Protein AF-V4Y5F9-F1 (afdb_monomer)

Structure (mmCIF, N/CA/C/O backbone):
data_AF-V4Y5F9-F1
#
_entry.id   AF-V4Y5F9-F1
#
loop_
_atom_site.group_PDB
_atom_site.id
_atom_site.type_symbol
_atom_site.label_atom_id
_atom_site.label_alt_id
_atom_site.label_comp_id
_atom_site.label_asym_id
_atom_site.label_entity_id
_atom_site.label_seq_id
_atom_site.pdbx_PDB_ins_code
_atom_site.Cartn_x
_atom_site.Cartn_y
_atom_site.Cartn_z
_atom_site.occupancy
_atom_site.B_iso_or_equiv
_atom_site.auth_seq_id
_atom_site.auth_comp_id
_atom_site.auth_asym_id
_atom_site.auth_atom_id
_atom_site.pdbx_PDB_model_num
ATOM 1 N N . MET A 1 1 ? 36.983 2.692 -47.639 1.00 48.62 1 MET A N 1
ATOM 2 C CA . MET A 1 1 ? 36.973 3.213 -46.251 1.00 48.62 1 MET A CA 1
ATOM 3 C C . MET A 1 1 ? 35.547 3.632 -45.891 1.00 48.62 1 MET A C 1
ATOM 5 O O . MET A 1 1 ? 35.150 4.735 -46.235 1.00 48.62 1 MET A O 1
ATOM 9 N N . LEU A 1 2 ? 34.767 2.755 -45.250 1.00 53.19 2 LEU A N 1
ATOM 10 C CA . LEU A 1 2 ? 33.417 3.045 -44.738 1.00 53.19 2 LEU A CA 1
ATOM 11 C C . LEU A 1 2 ? 33.533 3.454 -43.258 1.00 53.19 2 LEU A C 1
ATOM 13 O O . LEU A 1 2 ? 33.740 2.609 -42.396 1.00 53.19 2 LEU A O 1
ATOM 17 N N . LYS A 1 3 ? 33.490 4.761 -42.960 1.00 61.16 3 LYS A N 1
ATOM 18 C CA . LYS A 1 3 ? 33.572 5.313 -41.585 1.00 61.16 3 LYS A CA 1
ATOM 19 C C . LYS A 1 3 ? 32.200 5.659 -40.976 1.00 61.16 3 LYS A C 1
ATOM 21 O O . LYS A 1 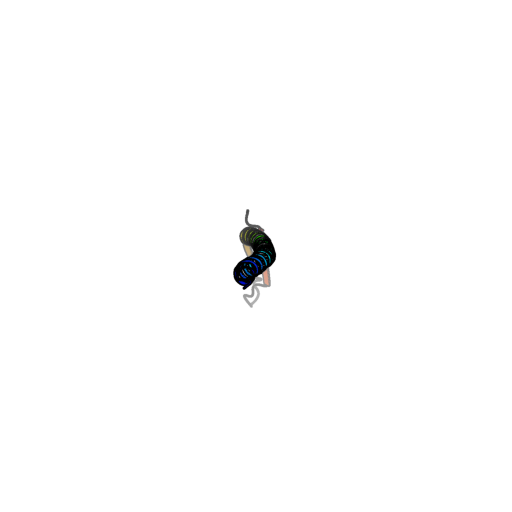3 ? 32.135 6.203 -39.878 1.00 61.16 3 LYS A O 1
ATOM 26 N N . THR A 1 4 ? 31.106 5.355 -41.672 1.00 65.44 4 THR A N 1
ATOM 27 C CA . THR A 1 4 ? 29.727 5.677 -41.264 1.00 65.44 4 THR A CA 1
ATOM 28 C C . THR A 1 4 ? 29.079 4.626 -40.358 1.00 65.44 4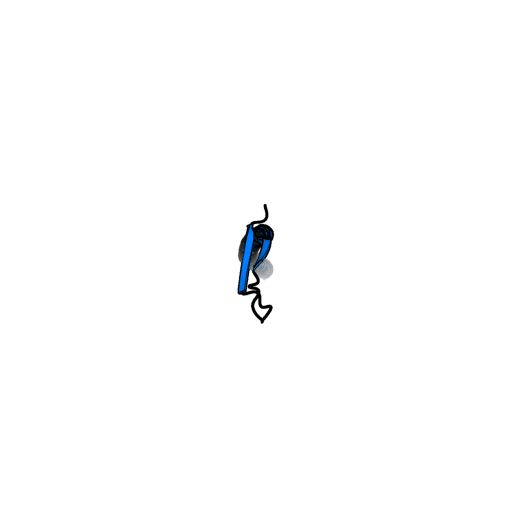 THR A C 1
ATOM 30 O O . THR A 1 4 ? 28.213 4.988 -39.563 1.00 65.44 4 THR A O 1
ATOM 33 N N . ASP A 1 5 ? 29.538 3.370 -40.386 1.00 68.81 5 ASP A N 1
ATOM 34 C CA . ASP A 1 5 ? 28.922 2.272 -39.619 1.00 68.81 5 ASP A CA 1
ATOM 35 C C . ASP A 1 5 ? 28.970 2.482 -38.102 1.00 68.81 5 ASP A C 1
ATOM 37 O O . ASP A 1 5 ? 28.004 2.205 -37.397 1.00 68.81 5 ASP A O 1
ATOM 41 N N . HIS A 1 6 ? 30.051 3.073 -37.586 1.00 75.62 6 HIS A N 1
ATOM 42 C CA . HIS A 1 6 ? 30.224 3.243 -36.141 1.00 75.62 6 HIS A CA 1
ATOM 43 C C . HIS A 1 6 ? 29.238 4.257 -35.540 1.00 75.62 6 HIS A C 1
ATOM 45 O O . HIS A 1 6 ? 28.814 4.105 -34.398 1.00 75.62 6 HIS A O 1
ATOM 51 N N . ARG A 1 7 ? 28.835 5.289 -36.296 1.00 81.62 7 ARG A N 1
ATOM 52 C CA . ARG A 1 7 ? 27.858 6.284 -35.817 1.00 81.62 7 ARG A CA 1
ATOM 53 C C . ARG A 1 7 ? 26.425 5.760 -35.892 1.00 81.62 7 ARG A C 1
ATOM 55 O O . ARG A 1 7 ? 25.655 5.997 -34.965 1.00 81.62 7 ARG A O 1
ATOM 62 N N . GLY A 1 8 ? 26.088 5.018 -36.952 1.00 79.94 8 GLY A N 1
ATOM 63 C CA . GLY A 1 8 ? 24.791 4.345 -37.073 1.00 79.94 8 GLY A CA 1
ATOM 64 C C . GLY A 1 8 ? 24.590 3.286 -35.988 1.00 79.94 8 GLY A C 1
ATOM 65 O O . GLY A 1 8 ? 23.533 3.234 -35.365 1.00 79.94 8 GLY A O 1
ATOM 66 N N . GLN A 1 9 ? 25.632 2.512 -35.680 1.00 88.75 9 GLN A N 1
ATOM 67 C CA . GLN A 1 9 ? 25.590 1.479 -34.645 1.00 88.75 9 GLN A CA 1
ATOM 68 C C . GLN A 1 9 ? 25.375 2.050 -33.235 1.00 88.75 9 GLN A C 1
ATOM 70 O O . GLN A 1 9 ? 24.571 1.509 -32.477 1.00 88.75 9 GLN A O 1
ATOM 75 N N . VAL A 1 10 ? 26.029 3.166 -32.886 1.00 89.50 10 VAL A N 1
ATOM 76 C CA . VAL A 1 10 ? 25.799 3.835 -31.591 1.00 89.50 10 VAL A CA 1
ATOM 77 C C . VAL A 1 10 ? 24.368 4.373 -31.498 1.00 89.50 10 VAL A C 1
ATOM 79 O O . VAL A 1 10 ? 23.727 4.198 -30.465 1.00 89.50 10 VAL A O 1
ATOM 82 N N . GLY A 1 11 ? 23.835 4.960 -32.576 1.00 89.56 11 GLY A N 1
ATOM 83 C CA . GLY A 1 11 ? 22.455 5.459 -32.612 1.00 89.56 11 GLY A CA 1
ATOM 84 C C . GLY A 1 11 ? 21.397 4.358 -32.479 1.00 89.56 11 GLY A C 1
ATOM 85 O O . GLY A 1 11 ? 20.390 4.541 -31.803 1.00 89.56 11 GLY A O 1
ATOM 86 N N . ILE A 1 12 ? 21.635 3.184 -33.064 1.00 92.88 12 ILE A N 1
ATOM 87 C CA . ILE A 1 12 ? 20.749 2.026 -32.877 1.00 92.88 12 ILE A CA 1
ATOM 88 C C . ILE A 1 12 ? 20.827 1.530 -31.426 1.00 92.88 12 ILE A C 1
ATOM 90 O O . ILE A 1 12 ? 19.797 1.242 -30.818 1.00 92.88 12 ILE A O 1
ATOM 94 N N . GLY A 1 13 ? 22.027 1.495 -30.838 1.00 94.00 13 GLY A N 1
ATOM 95 C CA . GLY A 1 13 ? 22.221 1.114 -29.438 1.00 94.00 13 GLY A CA 1
ATOM 96 C C . GLY A 1 13 ? 21.465 2.014 -28.455 1.00 94.00 13 GLY A C 1
ATOM 97 O O . GLY A 1 13 ? 20.820 1.510 -27.536 1.00 94.00 13 GLY A O 1
ATOM 98 N N . THR A 1 14 ? 21.474 3.334 -28.665 1.00 94.31 14 THR A N 1
ATOM 99 C CA . THR A 1 14 ? 20.744 4.268 -27.792 1.00 94.31 14 THR A CA 1
ATOM 100 C C . THR A 1 14 ? 19.229 4.131 -27.921 1.00 94.31 14 THR A C 1
ATOM 102 O O . THR A 1 14 ? 18.534 4.198 -26.908 1.00 94.31 14 THR A O 1
ATOM 105 N N . LEU A 1 15 ? 18.705 3.879 -29.125 1.00 95.81 15 LEU A N 1
ATOM 106 C CA . LEU A 1 15 ? 17.271 3.647 -29.334 1.00 95.81 15 LEU A CA 1
ATOM 107 C C . LEU A 1 15 ? 16.784 2.358 -28.661 1.00 95.81 15 LEU A C 1
ATOM 109 O O . LEU A 1 15 ? 15.712 2.356 -28.058 1.00 95.81 15 LEU A O 1
ATOM 113 N N . ILE A 1 16 ? 17.578 1.284 -28.702 1.00 95.56 16 ILE A N 1
ATOM 114 C CA . ILE A 1 16 ? 17.247 0.025 -28.018 1.00 95.56 16 ILE A CA 1
ATOM 115 C C . ILE A 1 16 ? 17.158 0.246 -26.504 1.00 95.56 16 ILE A C 1
ATOM 117 O O . ILE A 1 16 ? 16.177 -0.159 -25.880 1.00 95.56 16 ILE A O 1
ATOM 121 N N . VAL A 1 17 ? 18.147 0.925 -25.914 1.00 96.06 17 VAL A N 1
ATOM 122 C CA . VAL A 1 17 ? 18.153 1.223 -24.472 1.00 96.06 17 VAL A C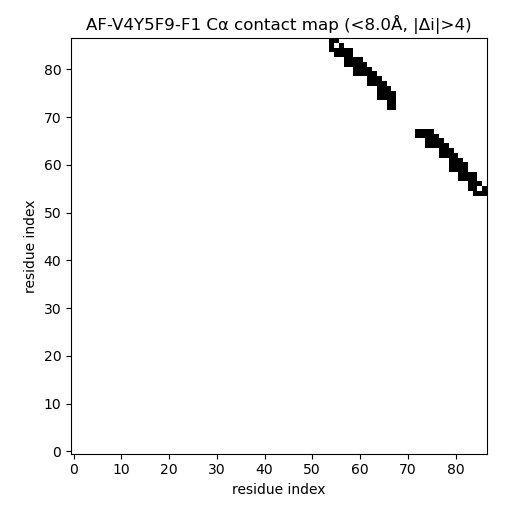A 1
ATOM 123 C C . VAL A 1 17 ? 16.993 2.141 -24.092 1.00 96.06 17 VAL A C 1
ATOM 125 O O . VAL A 1 17 ? 16.371 1.932 -23.055 1.00 96.06 17 VAL A O 1
ATOM 128 N N . PHE A 1 18 ? 16.657 3.118 -24.933 1.00 97.44 18 PHE A N 1
ATOM 129 C CA . PHE A 1 18 ? 15.528 4.010 -24.689 1.00 97.44 18 PHE A CA 1
ATOM 130 C C . PHE A 1 18 ? 14.201 3.247 -24.632 1.00 97.44 18 PHE A C 1
ATOM 132 O O . PHE A 1 18 ? 13.442 3.399 -23.677 1.00 97.44 18 PHE A O 1
ATOM 139 N N . ILE A 1 19 ? 13.948 2.367 -25.605 1.00 96.31 19 ILE A N 1
ATOM 140 C CA . ILE A 1 19 ? 12.741 1.530 -25.614 1.00 96.31 19 ILE A CA 1
ATOM 141 C C . ILE A 1 19 ? 12.728 0.609 -24.390 1.00 96.31 19 ILE A C 1
ATOM 143 O O . ILE A 1 19 ? 11.717 0.530 -23.695 1.00 96.31 19 ILE A O 1
ATOM 147 N N . ALA A 1 20 ? 13.855 -0.036 -24.076 1.00 97.44 20 ALA A N 1
ATOM 148 C CA . ALA A 1 20 ? 13.970 -0.893 -22.899 1.00 97.44 20 ALA A CA 1
ATOM 149 C C . ALA A 1 20 ? 13.671 -0.131 -21.595 1.00 97.44 20 ALA A C 1
ATOM 151 O O . ALA A 1 20 ? 12.923 -0.622 -20.751 1.00 97.44 20 ALA A O 1
ATOM 152 N N . MET A 1 21 ? 14.191 1.090 -21.446 1.00 97.44 21 MET A N 1
ATOM 153 C CA . MET A 1 21 ? 13.942 1.935 -20.278 1.00 97.44 21 MET A CA 1
ATOM 154 C C . MET A 1 21 ? 12.461 2.300 -20.142 1.00 97.44 21 MET A C 1
ATOM 156 O O . MET A 1 21 ? 11.913 2.233 -19.043 1.00 97.44 21 MET A O 1
ATOM 160 N N . VAL A 1 22 ? 11.797 2.643 -21.248 1.00 96.81 22 VAL A N 1
ATOM 161 C CA . VAL A 1 22 ? 10.361 2.961 -21.247 1.00 96.81 22 VAL A CA 1
ATOM 162 C C . VAL A 1 22 ? 9.525 1.743 -20.844 1.00 96.81 22 VAL A C 1
ATOM 164 O O . VAL A 1 22 ? 8.596 1.878 -20.049 1.00 96.81 22 VAL A O 1
ATOM 167 N N . LEU A 1 23 ? 9.877 0.546 -21.323 1.00 96.94 23 LEU A N 1
ATOM 168 C CA . LEU A 1 23 ? 9.186 -0.690 -20.939 1.00 96.94 23 LEU A CA 1
ATOM 169 C C . LEU A 1 23 ? 9.329 -0.986 -19.439 1.00 96.94 23 LEU A C 1
ATOM 171 O O . LEU A 1 23 ? 8.343 -1.315 -18.781 1.00 96.94 23 LEU A O 1
ATOM 175 N N . VAL A 1 24 ? 10.529 -0.817 -18.877 1.00 96.44 24 VAL A N 1
ATOM 176 C CA . VAL A 1 24 ? 10.760 -0.990 -17.433 1.00 96.44 24 VAL A CA 1
ATOM 177 C C . VAL A 1 24 ? 9.968 0.040 -16.623 1.00 96.44 24 VAL A C 1
ATOM 179 O O . VAL A 1 24 ? 9.333 -0.322 -15.633 1.00 96.44 24 VAL A O 1
ATOM 182 N N . ALA A 1 25 ? 9.946 1.303 -17.058 1.00 96.88 25 ALA A N 1
ATOM 183 C CA . ALA A 1 25 ? 9.186 2.360 -16.393 1.00 96.88 25 ALA A CA 1
ATOM 184 C C . ALA A 1 25 ? 7.674 2.070 -16.373 1.00 96.88 25 ALA A C 1
ATOM 186 O O . ALA A 1 25 ? 7.025 2.294 -15.351 1.00 96.88 25 ALA A O 1
ATOM 187 N N . ALA A 1 26 ? 7.122 1.520 -17.458 1.00 96.62 26 ALA A N 1
ATOM 188 C CA . ALA A 1 26 ? 5.712 1.138 -17.527 1.00 96.62 26 ALA A CA 1
ATOM 189 C C . ALA A 1 26 ? 5.356 0.030 -16.518 1.00 96.62 26 ALA A C 1
ATOM 191 O O . ALA A 1 26 ? 4.348 0.131 -15.816 1.00 96.62 26 ALA A O 1
ATOM 192 N N . ILE A 1 27 ? 6.203 -0.998 -16.394 1.00 95.94 27 ILE A N 1
ATOM 193 C CA . ILE A 1 27 ? 6.002 -2.083 -15.420 1.00 95.94 27 ILE A CA 1
ATOM 194 C C . ILE A 1 27 ? 6.122 -1.541 -13.989 1.00 95.94 27 ILE A C 1
ATOM 196 O O . ILE A 1 27 ? 5.274 -1.834 -13.145 1.00 95.94 27 ILE A O 1
ATOM 200 N N . ALA A 1 28 ? 7.134 -0.711 -13.719 1.00 96.25 28 ALA A N 1
ATOM 201 C CA . ALA A 1 28 ? 7.345 -0.105 -12.406 1.00 96.25 28 ALA A CA 1
ATOM 202 C C . ALA A 1 28 ? 6.154 0.769 -11.975 1.00 96.25 28 ALA A C 1
ATOM 204 O O . ALA A 1 28 ? 5.689 0.654 -10.842 1.00 96.25 28 ALA A O 1
ATOM 205 N N . ALA A 1 29 ? 5.610 1.584 -12.884 1.00 96.81 29 ALA A N 1
ATOM 206 C CA . ALA A 1 29 ? 4.413 2.380 -12.623 1.00 96.81 29 ALA A CA 1
ATOM 207 C C . ALA A 1 29 ? 3.202 1.497 -12.279 1.00 96.81 29 ALA A C 1
ATOM 209 O O . ALA A 1 29 ? 2.483 1.794 -11.325 1.00 96.81 29 ALA A O 1
ATOM 210 N N . GLY A 1 30 ? 3.013 0.379 -12.989 1.00 94.31 30 GLY A N 1
ATOM 211 C CA . GLY A 1 30 ? 1.954 -0.588 -12.686 1.00 94.31 30 GLY A CA 1
ATOM 212 C C . GLY A 1 30 ? 2.053 -1.158 -11.266 1.00 94.31 30 GLY A C 1
ATOM 213 O O . GLY A 1 30 ? 1.057 -1.193 -10.543 1.00 94.31 30 GLY A O 1
ATOM 214 N N . VAL A 1 31 ? 3.259 -1.534 -10.828 1.00 95.94 31 VAL A N 1
ATOM 215 C CA . VAL A 1 31 ? 3.497 -2.049 -9.466 1.00 95.94 31 VAL A CA 1
ATOM 216 C C . VAL A 1 31 ? 3.263 -0.971 -8.403 1.00 95.94 31 VAL A C 1
ATOM 218 O O . VAL A 1 31 ? 2.657 -1.259 -7.367 1.00 95.94 31 VAL A O 1
ATOM 221 N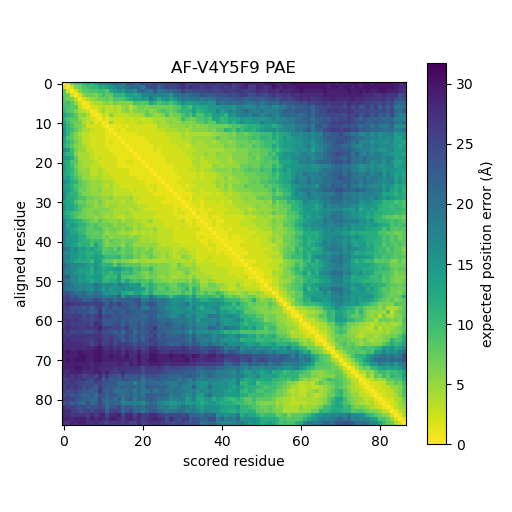 N . LEU A 1 32 ? 3.690 0.270 -8.656 1.00 96.50 32 LEU A N 1
ATOM 222 C CA . LEU A 1 32 ? 3.478 1.391 -7.735 1.00 96.50 32 LEU A CA 1
ATOM 223 C C . LEU A 1 32 ? 1.990 1.720 -7.572 1.00 96.50 32 LEU A C 1
ATOM 225 O O . LEU A 1 32 ? 1.532 1.890 -6.445 1.00 96.50 32 LEU A O 1
ATOM 229 N N . ILE A 1 33 ? 1.225 1.746 -8.668 1.00 95.81 33 ILE A N 1
ATOM 230 C CA . ILE A 1 33 ? -0.226 1.982 -8.634 1.00 95.81 33 ILE A CA 1
ATOM 231 C C . ILE A 1 33 ? -0.936 0.856 -7.882 1.00 95.81 33 ILE A C 1
ATOM 233 O O . ILE A 1 33 ? -1.762 1.125 -7.013 1.00 95.81 33 ILE A O 1
ATOM 237 N N . ASN A 1 34 ? -0.594 -0.403 -8.168 1.00 94.06 34 ASN A N 1
ATOM 238 C CA . ASN A 1 34 ? -1.195 -1.549 -7.489 1.00 94.06 34 ASN A CA 1
ATOM 239 C C . ASN A 1 34 ? -0.921 -1.528 -5.977 1.00 94.06 34 ASN A C 1
ATOM 241 O 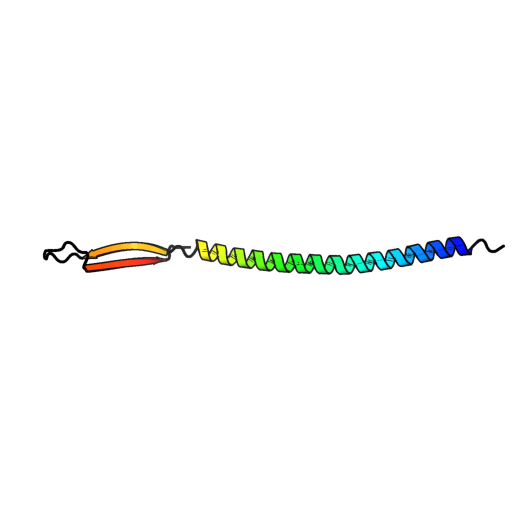O . ASN A 1 34 ? -1.822 -1.747 -5.170 1.00 94.06 34 ASN A O 1
ATOM 245 N N . THR A 1 35 ? 0.317 -1.216 -5.590 1.00 95.19 35 THR A N 1
ATOM 246 C CA . THR A 1 35 ? 0.704 -1.107 -4.177 1.00 95.19 35 THR A CA 1
ATOM 247 C C . THR A 1 35 ? -0.017 0.052 -3.490 1.00 95.19 35 THR A C 1
ATOM 249 O O . THR A 1 35 ? -0.537 -0.123 -2.390 1.00 95.19 35 THR A O 1
ATOM 252 N N . ALA A 1 36 ? -0.105 1.216 -4.141 1.00 96.38 36 ALA A N 1
ATOM 253 C CA . ALA A 1 36 ? -0.842 2.362 -3.615 1.00 96.38 36 ALA A CA 1
ATOM 254 C C . ALA A 1 36 ? -2.334 2.042 -3.427 1.00 96.38 36 ALA A C 1
ATOM 256 O O . ALA A 1 36 ? -2.897 2.375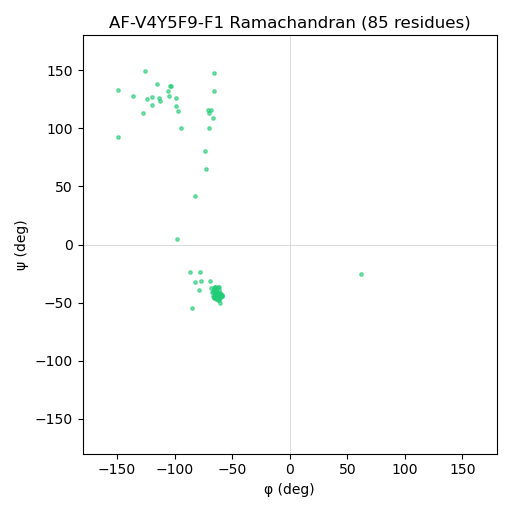 -2.388 1.00 96.38 36 ALA A O 1
ATOM 257 N N . GLY A 1 37 ? -2.952 1.339 -4.382 1.00 95.25 37 GLY A N 1
ATOM 258 C CA . GLY A 1 37 ? -4.346 0.903 -4.288 1.00 95.25 37 GLY A CA 1
ATOM 259 C C . GLY A 1 37 ? -4.590 -0.069 -3.132 1.00 95.25 37 GLY A C 1
ATOM 260 O O . GLY A 1 37 ? -5.542 0.113 -2.375 1.00 95.25 37 GLY A O 1
ATOM 261 N N . LEU A 1 38 ? -3.706 -1.055 -2.942 1.00 96.00 38 LEU A N 1
ATOM 262 C CA . LEU A 1 38 ? -3.793 -1.992 -1.817 1.00 96.00 38 LEU A CA 1
ATOM 263 C C . LEU A 1 38 ? -3.655 -1.273 -0.471 1.00 96.00 38 LEU A C 1
ATOM 265 O O . LEU A 1 38 ? -4.458 -1.500 0.431 1.00 96.00 38 LEU A O 1
ATOM 269 N N . LEU A 1 39 ? -2.673 -0.377 -0.341 1.00 94.44 39 LEU A N 1
ATOM 270 C CA 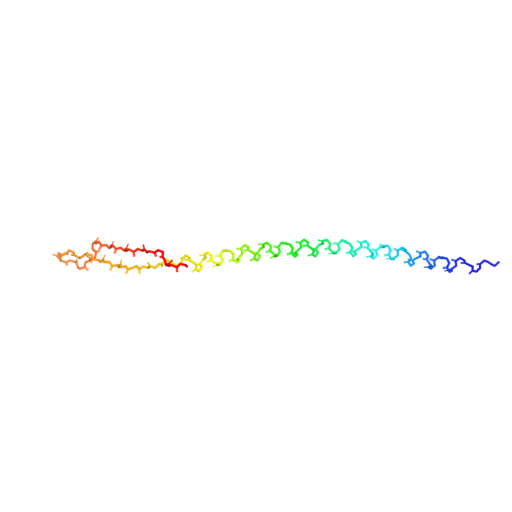. LEU A 1 39 ? -2.477 0.399 0.885 1.00 94.44 39 LEU A CA 1
ATOM 271 C C . LEU A 1 39 ? -3.642 1.353 1.157 1.00 94.44 39 LEU A C 1
ATOM 273 O O . LEU A 1 39 ? -4.024 1.522 2.310 1.00 94.44 39 LEU A O 1
ATOM 277 N N . GLN A 1 40 ? -4.236 1.945 0.121 1.00 94.31 40 GLN A N 1
ATOM 278 C CA . GLN A 1 40 ? -5.418 2.792 0.261 1.00 94.31 40 GLN A CA 1
ATOM 279 C C . GLN A 1 40 ? -6.632 1.990 0.736 1.00 94.31 40 GLN A C 1
ATOM 281 O O . GLN A 1 40 ? -7.324 2.426 1.655 1.00 94.31 40 GLN A O 1
ATOM 286 N N . ALA A 1 41 ? -6.874 0.817 0.146 1.00 94.62 41 ALA A N 1
ATOM 287 C CA . ALA A 1 41 ? -7.950 -0.072 0.573 1.00 94.62 41 ALA A CA 1
ATOM 288 C C . ALA A 1 41 ? -7.756 -0.514 2.031 1.00 94.62 41 ALA A C 1
ATOM 290 O O . ALA A 1 41 ? -8.684 -0.408 2.831 1.00 94.62 41 ALA A O 1
ATOM 291 N N . GLN A 1 42 ? -6.533 -0.912 2.397 1.00 92.50 42 GLN A N 1
ATOM 292 C CA . GLN A 1 42 ? -6.186 -1.272 3.770 1.00 92.50 42 GLN A CA 1
ATOM 293 C C . GLN A 1 42 ? -6.379 -0.095 4.733 1.00 92.50 42 GLN A C 1
ATOM 295 O O . GLN A 1 42 ? -6.972 -0.267 5.790 1.00 92.50 42 GLN A O 1
ATOM 300 N N . ALA A 1 43 ? -5.923 1.109 4.377 1.00 94.44 43 ALA A N 1
ATOM 301 C CA . ALA A 1 43 ? -6.076 2.298 5.213 1.00 94.44 43 ALA A CA 1
ATOM 302 C C . ALA A 1 43 ? -7.549 2.680 5.409 1.00 94.44 43 ALA A C 1
ATOM 304 O O . ALA A 1 43 ? -7.942 3.065 6.508 1.00 94.44 43 ALA A O 1
ATOM 305 N N . GLN A 1 44 ? -8.375 2.547 4.369 1.00 94.00 44 GLN A N 1
ATOM 306 C CA . GLN A 1 44 ? -9.811 2.782 4.471 1.00 94.00 44 GLN A CA 1
ATOM 307 C C . GLN A 1 44 ? -10.487 1.739 5.363 1.00 94.00 44 GLN A C 1
ATOM 309 O O . GLN A 1 44 ? -11.292 2.112 6.212 1.00 94.00 44 GLN A O 1
ATOM 314 N N . GLN A 1 45 ? -10.145 0.459 5.203 1.00 93.69 45 GLN A N 1
ATOM 315 C CA . GLN A 1 45 ? -10.656 -0.606 6.061 1.00 93.69 45 GLN A CA 1
ATOM 316 C C . GLN A 1 45 ? -10.252 -0.375 7.520 1.00 93.69 45 GLN A C 1
ATOM 318 O O . GLN A 1 45 ? -11.117 -0.337 8.385 1.00 93.69 45 GLN A O 1
ATOM 323 N N . THR A 1 46 ? -8.970 -0.127 7.794 1.00 91.94 46 THR A N 1
ATOM 324 C CA . THR A 1 46 ? -8.482 0.161 9.149 1.00 91.94 46 THR A CA 1
ATOM 325 C C . THR A 1 46 ? -9.121 1.425 9.721 1.00 91.94 46 THR A C 1
ATOM 327 O O . THR A 1 46 ? -9.431 1.458 10.905 1.00 91.94 46 THR A O 1
ATOM 330 N N . GLY A 1 47 ? -9.376 2.453 8.906 1.00 90.25 47 GLY A N 1
ATOM 331 C CA . GLY A 1 47 ? -10.119 3.639 9.331 1.00 90.25 47 GLY A CA 1
ATOM 332 C C . GLY A 1 47 ? -11.558 3.317 9.738 1.00 90.25 47 GLY A C 1
ATOM 333 O O . GLY A 1 47 ? -12.005 3.776 10.783 1.00 90.25 47 GLY A O 1
ATOM 334 N N . GLN A 1 48 ? -12.260 2.492 8.956 1.00 88.31 48 GLN A N 1
ATOM 335 C CA . GLN A 1 48 ? -13.618 2.043 9.282 1.00 88.31 48 GLN A CA 1
ATOM 336 C C . GLN A 1 48 ? -13.648 1.166 10.538 1.00 88.31 48 GLN A C 1
ATOM 338 O O . GLN A 1 48 ? -14.479 1.403 11.408 1.00 88.31 48 GLN A O 1
ATOM 343 N N . GLU A 1 49 ? -12.733 0.203 10.653 1.00 86.25 49 GLU A N 1
ATOM 344 C CA . GLU A 1 49 ? -12.578 -0.650 11.838 1.00 86.25 49 GLU A CA 1
ATOM 345 C C . GLU A 1 49 ? -12.238 0.180 13.075 1.00 86.25 49 GLU A C 1
ATOM 347 O O . GLU A 1 49 ? -12.871 0.005 14.107 1.00 86.25 49 GLU A O 1
ATOM 352 N N . THR A 1 50 ? -11.320 1.145 12.961 1.00 85.44 50 THR A N 1
ATOM 353 C CA . THR A 1 50 ? -10.956 2.026 14.079 1.00 85.44 50 THR A CA 1
ATOM 354 C C . THR A 1 50 ? -12.148 2.881 14.483 1.00 85.44 50 THR A C 1
ATOM 356 O O . THR A 1 50 ? -12.453 2.955 15.664 1.00 85.44 50 THR A O 1
ATOM 359 N N . SER A 1 51 ? -12.854 3.503 13.530 1.00 82.75 51 SER A N 1
ATOM 360 C CA . SER A 1 51 ? -14.067 4.272 13.827 1.00 82.75 51 SER A CA 1
ATOM 361 C C . SER A 1 51 ? -15.134 3.420 14.507 1.00 82.75 51 SER A C 1
ATOM 363 O O . SER A 1 51 ? -15.698 3.870 15.497 1.00 82.75 51 SER A O 1
ATOM 365 N N . ALA A 1 52 ? -15.378 2.201 14.025 1.00 80.06 52 ALA A N 1
ATOM 366 C CA . ALA A 1 52 ? -16.302 1.275 14.671 1.00 80.06 52 ALA A CA 1
ATOM 367 C C . ALA A 1 52 ? -15.830 0.906 16.087 1.00 80.06 52 ALA A C 1
ATOM 369 O O . ALA A 1 52 ? -16.612 0.980 17.024 1.00 80.06 52 ALA A O 1
ATOM 370 N N . GLU A 1 53 ? -14.542 0.620 16.276 1.00 77.81 53 GLU A N 1
ATOM 371 C CA . GLU A 1 53 ? -13.977 0.230 17.570 1.00 77.81 53 GLU A CA 1
ATOM 372 C C . GLU A 1 53 ? -14.027 1.352 18.622 1.00 77.81 53 GLU A C 1
ATOM 374 O O . GLU A 1 53 ? -14.325 1.080 19.784 1.00 77.81 53 GLU A O 1
ATOM 379 N N . VAL A 1 54 ? -13.815 2.624 18.248 1.00 74.25 54 VAL A N 1
ATOM 380 C CA . VAL A 1 54 ? -14.062 3.754 19.174 1.00 74.25 54 VAL A CA 1
ATOM 381 C C . VAL A 1 54 ? -15.541 4.120 19.319 1.00 74.25 54 VAL A C 1
ATOM 383 O O . VAL A 1 54 ? -15.901 4.706 20.338 1.00 74.25 54 VAL A O 1
ATOM 386 N N . SER A 1 55 ? -16.405 3.803 18.351 1.00 70.56 55 SER A N 1
ATOM 387 C CA . SER A 1 55 ? -17.858 3.996 18.483 1.00 70.56 55 SER A CA 1
ATOM 388 C C . SER A 1 55 ? -18.516 2.922 19.356 1.00 70.56 55 SER A C 1
ATOM 390 O O . SER A 1 55 ? -19.461 3.225 20.083 1.00 70.56 55 SER A O 1
ATOM 392 N N . ASP A 1 56 ? -17.985 1.701 19.368 1.00 69.50 56 ASP A N 1
ATOM 393 C CA . ASP A 1 56 ? -18.495 0.553 20.128 1.00 69.50 56 ASP A CA 1
ATOM 394 C C . ASP A 1 56 ? -18.024 0.553 21.594 1.00 69.50 56 ASP A C 1
ATOM 396 O O . ASP A 1 56 ? -17.688 -0.472 22.194 1.00 69.50 56 ASP A O 1
ATOM 400 N N . LEU A 1 57 ? -18.039 1.724 22.228 1.00 70.56 57 LEU A N 1
ATOM 401 C CA . LEU A 1 57 ? -17.795 1.845 23.659 1.00 70.56 57 LEU A CA 1
ATOM 402 C C . LEU A 1 57 ? -18.994 1.247 24.417 1.00 70.56 57 LEU A C 1
ATOM 404 O O . LEU A 1 57 ? -20.032 1.882 24.591 1.00 70.56 57 LEU A O 1
ATOM 408 N N . LEU A 1 58 ? -18.876 0.012 24.904 1.00 74.06 58 LEU A N 1
ATOM 409 C CA . LEU A 1 58 ? -19.852 -0.560 25.835 1.00 74.06 58 LEU A CA 1
ATOM 410 C C . LEU A 1 58 ? -19.728 0.138 27.196 1.00 74.06 58 LEU A C 1
ATOM 412 O O . LEU A 1 58 ? -18.731 -0.011 27.903 1.00 74.06 58 LEU A O 1
ATOM 416 N N . GLN A 1 59 ? -20.753 0.894 27.593 1.00 72.00 59 GLN A N 1
ATOM 417 C CA . GLN A 1 59 ? -20.796 1.554 28.894 1.00 72.00 59 GLN A CA 1
ATOM 418 C C . GLN A 1 59 ? -21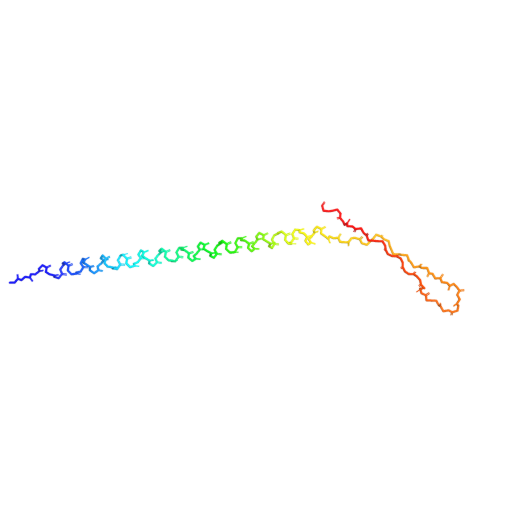.600 0.705 29.884 1.00 72.00 59 GLN A C 1
ATOM 420 O O . GLN A 1 59 ? -22.814 0.529 29.750 1.00 72.00 59 GLN A O 1
ATOM 425 N N . VAL A 1 60 ? -20.930 0.202 30.922 1.00 76.56 60 VAL A N 1
ATOM 426 C CA . VAL A 1 60 ? -21.596 -0.479 32.041 1.00 76.56 60 VAL A CA 1
ATOM 427 C C . VAL A 1 60 ? -22.346 0.571 32.862 1.00 76.56 60 VAL A C 1
ATOM 429 O O . VAL A 1 60 ? -21.747 1.498 33.403 1.00 76.56 60 VAL A O 1
ATOM 432 N N . GLY A 1 61 ? -23.674 0.467 32.903 1.00 77.94 61 GLY A N 1
ATOM 433 C CA . GLY A 1 61 ? -24.551 1.447 33.539 1.00 77.94 61 GLY A CA 1
ATOM 434 C C . GLY A 1 61 ? -24.721 1.209 35.036 1.00 77.94 61 GLY A C 1
ATOM 435 O O . GLY A 1 61 ? -24.508 2.119 35.835 1.00 77.94 61 GLY A O 1
ATOM 436 N N . LYS A 1 62 ? -25.129 0.001 35.434 1.00 78.69 62 LYS A N 1
ATOM 437 C CA . LYS A 1 62 ? -25.345 -0.337 36.846 1.00 78.69 62 LYS A CA 1
ATOM 438 C C . LYS A 1 62 ? -25.060 -1.812 37.093 1.00 78.69 62 LYS A C 1
ATOM 440 O O . LYS A 1 62 ? -25.562 -2.660 36.364 1.00 78.69 62 LYS A O 1
ATOM 445 N N . VAL A 1 63 ? -24.300 -2.105 38.144 1.00 81.31 63 VAL A N 1
ATOM 446 C CA . VAL A 1 63 ? -24.093 -3.465 38.659 1.00 81.31 63 VAL A CA 1
ATOM 447 C C . VAL A 1 63 ? -24.751 -3.536 40.033 1.00 81.31 63 VAL A C 1
ATOM 449 O O . VAL A 1 63 ? -24.466 -2.706 40.896 1.00 81.31 63 VAL A O 1
ATOM 452 N N . VAL A 1 64 ? -25.678 -4.471 40.223 1.00 83.25 64 VAL A N 1
ATOM 453 C CA . VAL A 1 64 ? -26.398 -4.697 41.482 1.00 83.25 64 VAL A CA 1
ATOM 454 C C . VAL A 1 64 ? -26.191 -6.149 41.896 1.00 83.25 64 VAL A C 1
ATOM 456 O O . VAL A 1 64 ? -26.472 -7.051 41.113 1.00 83.25 64 VAL A O 1
ATOM 459 N N . GLY A 1 65 ? -25.699 -6.369 43.114 1.00 80.62 65 GLY A N 1
ATOM 460 C CA . GLY A 1 65 ? -25.627 -7.688 43.742 1.00 80.62 65 GLY A CA 1
ATOM 461 C C . GLY A 1 65 ? -26.720 -7.833 44.798 1.00 80.62 65 GLY A C 1
ATOM 462 O O . GLY A 1 65 ? -26.950 -6.895 45.562 1.00 80.62 65 GLY A O 1
ATOM 463 N N . SER A 1 66 ? -27.399 -8.976 44.831 1.00 76.81 66 SER A N 1
ATOM 464 C CA . SER A 1 66 ? -28.332 -9.345 45.899 1.00 76.81 66 SER A CA 1
ATOM 465 C C . SER A 1 66 ? -27.683 -10.394 46.800 1.00 76.81 66 SER A C 1
ATOM 467 O O . SER A 1 66 ? -27.174 -11.402 46.311 1.00 76.81 66 SER A O 1
ATOM 469 N N . ASP A 1 67 ? -27.685 -10.113 48.103 1.00 75.25 67 ASP A N 1
ATOM 470 C CA . ASP A 1 67 ? -27.197 -10.987 49.174 1.00 75.25 67 ASP A CA 1
ATOM 471 C C . ASP A 1 67 ? -28.397 -11.624 49.889 1.00 75.25 67 ASP A C 1
ATOM 473 O O . ASP A 1 67 ? -29.385 -10.935 50.176 1.00 75.25 67 ASP A O 1
ATOM 477 N N . THR A 1 68 ? -28.317 -12.924 50.168 1.00 68.50 68 THR A N 1
ATOM 478 C CA . THR A 1 68 ? -29.299 -13.641 50.985 1.00 68.50 68 THR A CA 1
ATOM 479 C C . THR A 1 68 ? -28.729 -13.748 52.399 1.00 68.50 68 THR A C 1
ATOM 481 O O . THR A 1 68 ? -27.690 -14.377 52.586 1.00 68.50 68 THR A O 1
ATOM 484 N N . PRO A 1 69 ? -29.389 -13.188 53.431 1.00 62.03 69 PRO A N 1
ATOM 485 C CA . PRO A 1 69 ? -28.875 -13.212 54.795 1.00 62.03 69 PRO A CA 1
ATOM 486 C C . PRO A 1 69 ? -29.011 -14.617 55.402 1.00 62.03 69 PRO A C 1
ATOM 488 O O . PRO A 1 69 ? -29.942 -14.897 56.156 1.00 62.03 69 PRO A O 1
ATOM 491 N N . ALA A 1 70 ? -28.083 -15.516 55.075 1.00 63.03 70 ALA A N 1
ATOM 492 C CA . ALA A 1 70 ? -27.976 -16.836 55.681 1.00 63.03 70 ALA A CA 1
ATOM 493 C C . ALA A 1 70 ? -26.515 -17.316 55.714 1.00 63.03 70 ALA A C 1
ATOM 495 O O . ALA A 1 70 ? -26.042 -17.963 54.792 1.00 63.03 70 ALA A O 1
ATOM 496 N N . VAL A 1 71 ? -25.845 -17.036 56.839 1.00 65.06 71 VAL A N 1
ATOM 497 C CA . VAL A 1 71 ? -24.609 -17.661 57.373 1.00 65.06 71 VAL A CA 1
ATOM 498 C C . VAL A 1 71 ? -23.323 -17.553 56.530 1.00 65.06 71 VAL A C 1
ATOM 500 O O . VAL A 1 71 ? -22.251 -17.505 57.126 1.00 65.06 71 VAL A O 1
ATOM 503 N N . ASP A 1 72 ? -23.394 -17.395 55.212 1.00 63.03 72 ASP A N 1
ATOM 504 C CA . ASP A 1 72 ? -22.251 -17.170 54.324 1.00 63.03 72 ASP A CA 1
ATOM 505 C C . ASP A 1 72 ? -22.544 -15.923 53.475 1.00 63.03 72 ASP A C 1
ATOM 507 O O . ASP A 1 72 ? -23.484 -15.912 52.688 1.00 63.03 72 ASP A O 1
ATOM 511 N N . GLN A 1 73 ? -21.789 -14.837 53.679 1.00 66.50 73 GLN A N 1
ATOM 512 C CA . GLN A 1 73 ? -21.961 -13.550 52.980 1.00 66.50 73 GLN A CA 1
ATOM 513 C C . GLN A 1 73 ? -21.479 -13.650 51.525 1.00 66.50 73 GLN A C 1
ATOM 515 O O . GLN A 1 73 ? -20.474 -13.050 51.133 1.00 66.50 73 GLN A O 1
ATOM 520 N N . GLN A 1 74 ? -22.159 -14.466 50.729 1.00 68.19 74 GLN A N 1
ATOM 521 C CA . GLN A 1 74 ? -21.858 -14.694 49.325 1.00 68.19 74 GLN A CA 1
ATOM 522 C C . GLN A 1 74 ? -22.901 -13.987 48.464 1.00 68.19 74 GLN A C 1
ATOM 524 O O . GLN A 1 74 ? -24.102 -14.110 48.678 1.00 68.19 74 GLN A O 1
ATOM 529 N N . ILE A 1 75 ? -22.439 -13.248 47.454 1.00 72.06 75 ILE A N 1
ATOM 530 C CA . ILE A 1 75 ? -23.340 -12.647 46.469 1.00 72.06 75 ILE A CA 1
ATOM 531 C C . ILE A 1 75 ? -23.979 -13.781 45.661 1.00 72.06 75 ILE A C 1
ATOM 533 O O . ILE A 1 75 ? -23.303 -14.421 44.857 1.00 72.06 75 ILE A O 1
ATOM 537 N N . GLU A 1 76 ? -25.271 -14.025 45.875 1.00 76.69 76 GLU A N 1
ATOM 538 C CA . GLU A 1 76 ? -26.009 -15.121 45.234 1.00 76.69 76 GLU A CA 1
ATOM 539 C C . GLU A 1 76 ? -26.481 -14.739 43.822 1.00 76.69 76 GLU A C 1
ATOM 541 O O . GLU A 1 76 ? -26.512 -15.576 42.920 1.00 76.69 76 GLU A O 1
ATOM 546 N N . VAL A 1 77 ? -26.794 -13.457 43.590 1.00 77.69 77 VAL A N 1
ATOM 547 C CA . VAL A 1 77 ? -27.235 -12.959 42.277 1.00 77.69 77 VAL A CA 1
ATOM 548 C C . VAL A 1 77 ? -26.539 -11.649 41.929 1.00 77.69 77 VAL A C 1
ATOM 550 O O . VAL A 1 77 ? -26.596 -10.684 42.688 1.00 77.69 77 VAL A O 1
ATOM 553 N N . LEU A 1 78 ? -25.932 -11.593 40.740 1.00 81.81 78 LEU A N 1
ATOM 554 C CA . LEU A 1 78 ? -25.345 -10.385 40.160 1.00 81.81 78 LEU A CA 1
ATOM 555 C C . LEU A 1 78 ? -26.142 -9.972 38.913 1.00 81.81 78 LEU A C 1
ATOM 557 O O . LEU A 1 78 ? -26.310 -10.763 37.989 1.00 81.81 78 LEU A O 1
ATOM 561 N N . ASN A 1 79 ? -26.612 -8.728 38.867 1.00 83.88 79 ASN A N 1
ATOM 562 C CA . ASN A 1 79 ? -27.312 -8.151 37.723 1.00 83.88 79 ASN A CA 1
ATOM 563 C C . ASN A 1 79 ? -26.535 -6.933 37.207 1.00 83.88 79 ASN A C 1
ATOM 565 O O . ASN A 1 79 ? -26.313 -5.976 37.950 1.00 83.88 79 ASN A O 1
ATOM 569 N N . ALA A 1 80 ? -26.110 -6.971 35.945 1.00 83.12 80 ALA A N 1
ATOM 570 C CA . ALA A 1 80 ? -25.374 -5.891 35.298 1.00 83.12 80 ALA A CA 1
ATOM 571 C C . ALA A 1 80 ? -26.150 -5.377 34.079 1.00 83.12 80 ALA A C 1
ATOM 573 O O . ALA A 1 80 ? -26.500 -6.153 33.192 1.00 83.12 80 ALA A O 1
ATOM 574 N N . SER A 1 81 ? -26.391 -4.066 34.012 1.00 83.12 81 SER A N 1
ATOM 575 C CA . SER A 1 81 ? -26.944 -3.409 32.827 1.00 83.12 81 SER A CA 1
ATOM 576 C C . SER A 1 81 ? -25.833 -2.752 32.011 1.00 83.12 81 SER A C 1
ATOM 578 O O . SER A 1 81 ? -25.053 -1.945 32.523 1.00 83.12 81 SER A O 1
ATOM 580 N N . VAL A 1 82 ? -25.764 -3.095 30.726 1.00 83.62 82 VAL A N 1
ATOM 581 C CA . VAL A 1 82 ? -24.823 -2.520 29.756 1.00 83.62 82 VAL A CA 1
ATOM 582 C C . VAL A 1 82 ? -25.626 -1.763 28.707 1.00 83.62 82 VAL A C 1
ATOM 584 O O . VAL A 1 82 ? -26.682 -2.225 28.275 1.00 83.62 82 VAL A O 1
ATOM 587 N N . LYS A 1 83 ? -25.145 -0.588 28.313 1.00 79.81 83 LYS A N 1
ATOM 588 C CA . LYS A 1 83 ? -25.695 0.208 27.211 1.00 79.81 83 LYS A CA 1
ATOM 589 C C . LYS A 1 83 ? -24.572 0.526 26.226 1.00 79.81 83 LYS A C 1
ATOM 591 O O . LYS A 1 83 ? -23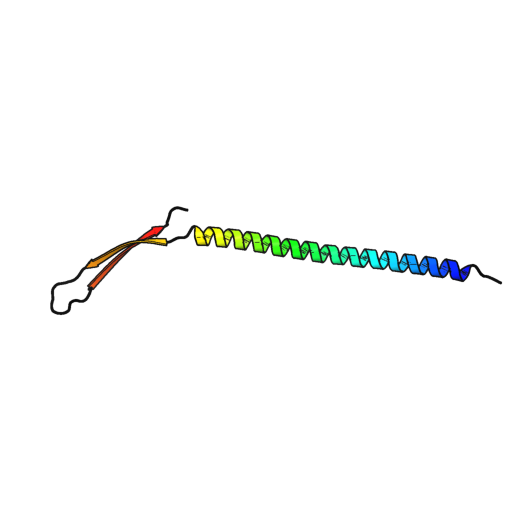.423 0.663 26.640 1.00 79.81 83 LYS A O 1
ATOM 596 N N . LEU A 1 84 ? -24.893 0.667 24.944 1.00 80.12 84 LEU A N 1
ATOM 597 C CA . LEU A 1 84 ? -23.947 1.255 23.998 1.00 80.12 84 LEU A CA 1
ATOM 598 C C . LEU A 1 84 ? -23.742 2.725 24.394 1.00 80.12 84 LEU A C 1
ATOM 600 O O . LEU A 1 84 ? -24.714 3.429 24.695 1.00 80.12 84 LEU A O 1
ATOM 604 N N . ALA A 1 85 ? -22.493 3.179 24.465 1.00 70.69 85 ALA A N 1
ATOM 605 C CA . ALA A 1 85 ? -22.208 4.602 24.548 1.00 70.69 85 ALA A CA 1
ATOM 606 C C . ALA A 1 85 ? -22.638 5.262 23.233 1.00 70.69 85 ALA A C 1
ATOM 608 O O . ALA A 1 85 ? -22.605 4.642 22.173 1.00 70.69 85 ALA A O 1
ATOM 609 N N . ALA A 1 86 ? -23.092 6.510 23.312 1.00 63.22 86 ALA A N 1
ATOM 610 C CA . ALA A 1 86 ? -23.435 7.260 22.114 1.00 63.22 86 ALA A CA 1
ATOM 611 C C . ALA A 1 86 ? -22.145 7.566 21.336 1.00 63.22 86 ALA A C 1
ATOM 613 O O . ALA A 1 86 ? -21.280 8.270 21.863 1.00 63.22 86 ALA A O 1
ATOM 614 N N . GLY A 1 87 ? -22.033 7.003 20.131 1.00 55.34 87 GLY A N 1
ATOM 615 C CA . GLY A 1 87 ? -21.150 7.508 19.079 1.00 55.34 87 GLY A CA 1
ATOM 616 C C . GLY A 1 87 ? -21.672 8.817 18.503 1.00 55.34 87 GLY A C 1
ATOM 617 O O . GLY A 1 87 ? -22.914 8.991 18.470 1.00 55.34 87 GLY A O 1
#

Secondary structure (DSSP, 8-state):
---SHHHHHHHHHHHHHHHHHHHHHHHHHHHHHHHHHHHHHHHHHHHHHHHHHHH--EEEEEEEEEE--SSS--EEEEEEEEEE---

Sequence (87 aa):
MLKTDHRGQVGIGTLIVFIAMVLVAAIAAGVLINTAGLLQAQAQQTGQETSAEVSDLLQVGKVVGSDTPAVDQQIEVLNASVKLAAG

Mean predicted aligned error: 12.66 Å

Radius of gyration: 35.93 Å; Cα contacts (8 Å, |Δi|>4): 53; chains: 1; bounding box: 66×25×104 Å

Solvent-accessible surface area (backbone atoms only — not comparable to full-atom values): 5166 Å² total; per-residue (Å²): 139,85,80,61,61,66,60,54,52,52,54,52,52,52,52,53,51,50,54,51,50,52,54,52,52,53,54,52,50,51,53,51,52,53,49,52,50,53,52,49,53,50,51,52,49,52,49,51,51,49,53,48,60,69,34,65,40,74,38,79,72,49,79,48,70,46,71,60,100,65,101,53,99,49,76,77,43,80,50,74,44,74,42,78,42,87,108

pLDDT: mean 83.23, std 12.49, range [48.62, 97.44]

Foldseek 3Di:
DDPPVVVVVVVVVVVVVVVVVVVVVVVVVVVVVVVVVVVVVVVVVVVVVVVVVVQQPWDWDDKDFDADPDDDRDRPDIDTDIDRDHD